Protein AF-A0A7Y0SEW7-F1 (afdb_monomer)

Foldseek 3Di:
DCVPVVVVVVVVVVVVVVVVVVVVVQCVPVNPVSVVVVVVCCVVVVVLVVQLCCLVVVLVVQLVVCVVVVNNVSSVVSNVVSVVSNVD

Structure (mmCIF, N/CA/C/O backbone):
data_AF-A0A7Y0SEW7-F1
#
_entry.id   AF-A0A7Y0SEW7-F1
#
loop_
_atom_site.group_PDB
_atom_site.id
_atom_site.type_symbol
_atom_site.label_atom_id
_atom_site.label_alt_id
_atom_site.label_comp_id
_atom_site.label_asym_id
_atom_site.label_entity_id
_atom_site.label_seq_id
_atom_site.pdbx_PDB_ins_code
_atom_site.Cartn_x
_atom_site.Cartn_y
_atom_site.Cartn_z
_atom_site.occupancy
_atom_site.B_iso_or_equiv
_atom_site.auth_seq_id
_atom_site.auth_comp_id
_atom_site.auth_asym_id
_atom_site.auth_atom_id
_atom_site.pdbx_PDB_model_num
ATOM 1 N N . PHE A 1 1 ? -10.364 -17.894 10.467 1.00 82.50 1 PHE A N 1
ATOM 2 C CA . PHE A 1 1 ? -9.067 -18.039 9.777 1.00 82.50 1 PHE A CA 1
ATOM 3 C C . PHE A 1 1 ? -9.256 -18.200 8.270 1.00 82.50 1 PHE A C 1
ATOM 5 O O . PHE A 1 1 ? -9.182 -17.199 7.575 1.00 82.50 1 PHE A O 1
ATOM 12 N N . TRP A 1 2 ? -9.644 -19.382 7.770 1.00 91.75 2 TRP A N 1
ATOM 13 C CA . TRP A 1 2 ? -9.789 -19.660 6.328 1.00 91.75 2 TRP A CA 1
ATOM 14 C C . TRP A 1 2 ? -10.668 -18.667 5.549 1.00 91.75 2 TRP A C 1
ATOM 16 O O . TRP A 1 2 ? -10.306 -18.278 4.444 1.00 91.75 2 TRP A O 1
ATOM 26 N N . LYS A 1 3 ? -11.760 -18.176 6.155 1.00 87.75 3 LYS A N 1
ATOM 27 C CA . LYS A 1 3 ? -12.649 -17.150 5.573 1.00 87.75 3 LYS A CA 1
ATOM 28 C C . LYS A 1 3 ? -11.947 -15.822 5.231 1.00 87.75 3 LYS A C 1
ATOM 30 O O . LYS A 1 3 ? -12.411 -15.124 4.342 1.00 87.75 3 LYS A O 1
ATOM 35 N N . TYR A 1 4 ? -10.858 -15.480 5.920 1.00 86.56 4 TYR A N 1
ATOM 36 C CA . TYR A 1 4 ? -10.083 -14.255 5.678 1.00 86.56 4 TYR A CA 1
ATOM 37 C C . TYR A 1 4 ? -8.796 -14.549 4.905 1.00 86.56 4 TYR A C 1
ATOM 39 O O . TYR A 1 4 ? -8.457 -13.832 3.975 1.00 86.56 4 TYR A O 1
ATOM 47 N N . THR A 1 5 ? -8.114 -15.648 5.229 1.00 93.00 5 THR A N 1
ATOM 48 C CA . THR A 1 5 ? -6.837 -15.998 4.599 1.00 93.00 5 THR A CA 1
ATOM 49 C C . THR A 1 5 ? -6.983 -16.310 3.112 1.00 93.00 5 THR A C 1
ATOM 51 O O . THR A 1 5 ? -6.192 -15.819 2.316 1.00 93.00 5 THR A O 1
ATOM 54 N N . ILE A 1 6 ? -7.995 -17.091 2.717 1.00 94.06 6 ILE A N 1
ATOM 55 C CA . ILE A 1 6 ? -8.202 -17.475 1.311 1.00 94.06 6 ILE A CA 1
ATOM 56 C C . ILE A 1 6 ? -8.380 -16.244 0.405 1.00 94.06 6 ILE A C 1
ATOM 58 O O . ILE A 1 6 ? -7.625 -16.127 -0.562 1.00 94.06 6 ILE A O 1
ATOM 62 N N . PRO A 1 7 ? -9.305 -15.302 0.689 1.00 93.06 7 PRO A N 1
ATOM 63 C CA . PRO A 1 7 ? -9.460 -14.121 -0.157 1.00 93.06 7 PRO A CA 1
ATOM 64 C C . PRO A 1 7 ? -8.232 -13.204 -0.129 1.00 93.06 7 PRO A C 1
ATOM 66 O O . PRO A 1 7 ? -7.872 -12.667 -1.172 1.00 93.06 7 PRO A O 1
ATOM 69 N N . THR A 1 8 ? -7.543 -13.058 1.009 1.00 93.50 8 THR A N 1
ATOM 70 C CA . THR A 1 8 ? -6.307 -12.260 1.073 1.00 93.50 8 THR A CA 1
ATOM 71 C C . THR A 1 8 ? -5.198 -12.858 0.210 1.00 93.50 8 THR A C 1
ATOM 73 O O . THR A 1 8 ? -4.583 -12.141 -0.573 1.00 93.50 8 THR A O 1
ATOM 76 N N . VAL A 1 9 ? -4.967 -14.170 0.295 1.00 95.00 9 VAL A N 1
ATOM 77 C CA . VAL A 1 9 ? -3.957 -14.853 -0.527 1.00 95.00 9 VAL A CA 1
ATOM 78 C C . VAL A 1 9 ? -4.319 -14.762 -2.009 1.00 95.00 9 VAL A C 1
ATOM 80 O O . VAL A 1 9 ? -3.455 -14.449 -2.824 1.00 95.00 9 VAL A O 1
ATOM 83 N N . ALA A 1 10 ? -5.590 -14.958 -2.368 1.00 95.38 10 ALA A N 1
ATOM 84 C CA . ALA A 1 10 ? -6.049 -14.793 -3.745 1.00 95.38 10 ALA A CA 1
ATOM 85 C C . ALA A 1 10 ? -5.811 -13.363 -4.265 1.00 95.38 10 ALA A C 1
ATOM 87 O O . ALA A 1 10 ? -5.287 -13.195 -5.364 1.00 95.38 10 ALA A O 1
ATOM 88 N N . ALA A 1 11 ? -6.117 -12.336 -3.466 1.00 94.38 11 ALA A N 1
ATOM 89 C CA . ALA A 1 11 ? -5.853 -10.943 -3.824 1.00 94.38 11 ALA A CA 1
ATOM 90 C C . ALA A 1 11 ? -4.353 -10.673 -4.029 1.00 94.38 11 ALA A C 1
ATOM 92 O O . ALA A 1 11 ? -3.967 -10.022 -4.999 1.00 94.38 11 ALA A O 1
ATOM 93 N N . MET A 1 12 ? -3.496 -11.222 -3.162 1.00 95.00 12 MET A N 1
ATOM 94 C CA . MET A 1 12 ? -2.042 -11.110 -3.309 1.00 95.00 12 MET A CA 1
ATOM 95 C C . MET A 1 12 ? -1.529 -11.809 -4.576 1.00 95.00 12 MET A C 1
ATOM 97 O O . MET A 1 12 ? -0.662 -11.263 -5.254 1.00 95.00 12 MET A O 1
ATOM 101 N N . LEU A 1 13 ? -2.083 -12.974 -4.932 1.00 96.50 13 LEU A N 1
ATOM 102 C CA . LEU A 1 13 ? -1.738 -13.680 -6.171 1.00 96.50 13 LEU A CA 1
ATOM 103 C C . LEU A 1 13 ? -2.133 -12.877 -7.413 1.00 96.50 13 LEU A C 1
ATOM 105 O O . LEU A 1 13 ? -1.320 -12.722 -8.321 1.00 96.50 13 LEU A O 1
ATOM 109 N N . VAL A 1 14 ? -3.350 -12.327 -7.441 1.00 96.25 14 VAL A N 1
ATOM 110 C CA . VAL A 1 14 ? -3.815 -11.468 -8.543 1.00 96.25 14 VAL A CA 1
ATOM 111 C C . VAL A 1 14 ? -2.927 -10.229 -8.675 1.00 96.25 14 VAL A C 1
ATOM 113 O O . VAL A 1 14 ? -2.528 -9.885 -9.784 1.00 96.25 14 VAL A O 1
ATOM 116 N N . ASN A 1 15 ? -2.548 -9.603 -7.558 1.00 93.69 15 ASN A N 1
ATOM 117 C CA . ASN A 1 15 ? -1.630 -8.464 -7.562 1.00 93.69 15 ASN A CA 1
ATOM 118 C C . ASN A 1 15 ? -0.231 -8.828 -8.101 1.00 93.69 15 ASN A C 1
ATOM 120 O O . ASN A 1 15 ? 0.379 -8.055 -8.837 1.00 93.69 15 ASN A O 1
ATOM 124 N N . GLY A 1 16 ? 0.283 -10.014 -7.767 1.00 94.06 16 GLY A N 1
ATOM 125 C CA . GLY A 1 16 ? 1.548 -10.507 -8.318 1.00 94.06 16 GLY A CA 1
ATOM 126 C C . GLY A 1 16 ? 1.470 -10.770 -9.824 1.00 94.06 16 GLY A C 1
ATOM 127 O O . GLY A 1 16 ? 2.353 -10.356 -10.573 1.00 94.06 16 GLY A O 1
ATOM 128 N N . LEU A 1 17 ? 0.385 -11.401 -10.284 1.00 95.62 17 LEU A N 1
ATOM 129 C CA . LEU A 1 17 ? 0.140 -11.629 -11.710 1.00 95.62 17 LEU A CA 1
ATOM 130 C C . LEU A 1 17 ? 0.038 -10.314 -12.485 1.00 95.62 17 LEU A C 1
ATOM 132 O O . LEU A 1 17 ? 0.608 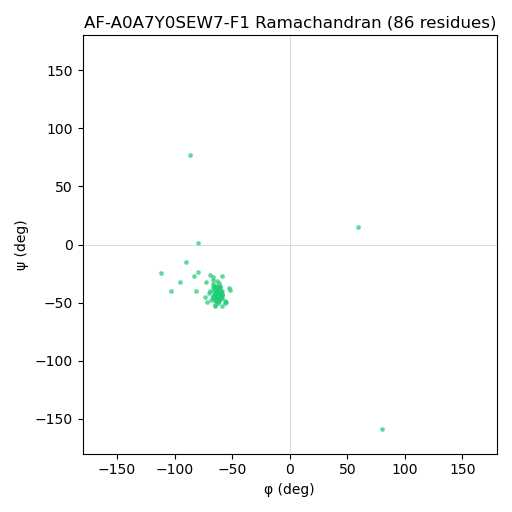-10.213 -13.567 1.00 95.62 17 LEU A O 1
ATOM 136 N N . TYR A 1 18 ? -0.627 -9.304 -11.919 1.00 92.88 18 TYR A N 1
ATOM 137 C CA . TYR A 1 18 ? -0.700 -7.969 -12.507 1.00 92.88 18 TYR A CA 1
ATOM 138 C C . TYR A 1 18 ? 0.696 -7.387 -12.763 1.00 92.88 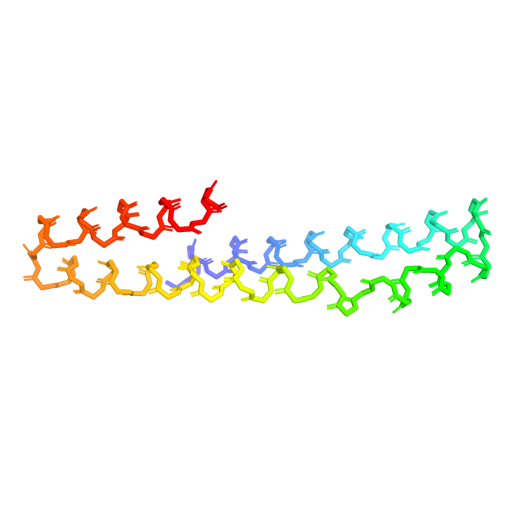18 TYR A C 1
ATOM 140 O O . TYR A 1 18 ? 0.979 -6.983 -13.884 1.00 92.88 18 TYR A O 1
ATOM 148 N N . GLN A 1 19 ? 1.596 -7.429 -11.774 1.00 90.69 19 GLN A N 1
ATOM 149 C CA . GLN A 1 19 ? 2.964 -6.912 -11.930 1.00 90.69 19 GLN A CA 1
ATOM 150 C C . GLN A 1 19 ? 3.767 -7.661 -13.004 1.00 90.69 19 GLN A C 1
ATOM 152 O O . GLN A 1 19 ? 4.514 -7.043 -13.760 1.00 90.69 19 GLN A O 1
ATOM 157 N N . ILE A 1 20 ? 3.604 -8.986 -13.101 1.00 92.62 20 ILE A N 1
ATOM 158 C CA . ILE A 1 20 ? 4.264 -9.792 -14.140 1.00 92.62 20 ILE A CA 1
ATOM 159 C C . ILE A 1 20 ? 3.745 -9.405 -15.524 1.00 92.62 20 ILE A C 1
ATOM 161 O O . ILE A 1 20 ? 4.535 -9.191 -16.442 1.00 92.62 20 ILE A O 1
ATOM 165 N N . VAL A 1 21 ? 2.423 -9.324 -15.678 1.00 93.88 21 VAL A N 1
ATOM 166 C CA . VAL A 1 21 ? 1.793 -8.958 -16.948 1.00 93.88 21 VAL A CA 1
ATOM 167 C C . VAL A 1 21 ? 2.234 -7.556 -17.357 1.00 93.88 21 VAL A C 1
ATOM 169 O O . VAL A 1 21 ? 2.719 -7.392 -18.471 1.00 93.88 21 VAL A O 1
ATOM 172 N N . ASP A 1 22 ? 2.165 -6.578 -16.457 1.00 90.31 22 ASP A N 1
ATOM 173 C CA . ASP A 1 22 ? 2.591 -5.200 -16.717 1.00 90.31 22 ASP A CA 1
ATOM 174 C C . ASP A 1 22 ? 4.058 -5.146 -17.182 1.00 90.31 22 ASP A C 1
ATOM 176 O O . ASP A 1 22 ? 4.365 -4.627 -18.258 1.00 90.31 22 ASP A O 1
ATOM 180 N N . GLY A 1 23 ? 4.959 -5.829 -16.467 1.00 88.25 23 GLY A N 1
ATOM 181 C CA . GLY A 1 23 ? 6.365 -5.947 -16.855 1.00 88.25 23 GLY A CA 1
ATOM 182 C C . GLY A 1 23 ? 6.581 -6.588 -18.233 1.00 88.25 23 GLY A C 1
ATOM 183 O O . GLY A 1 23 ? 7.424 -6.117 -19.000 1.00 88.25 23 GLY A O 1
ATOM 184 N N . ILE A 1 24 ? 5.807 -7.622 -18.589 1.00 90.94 24 ILE A N 1
ATOM 185 C CA . ILE A 1 24 ? 5.853 -8.246 -19.923 1.00 90.94 24 ILE A CA 1
ATOM 186 C C . ILE A 1 24 ? 5.379 -7.265 -20.996 1.00 90.94 24 ILE A C 1
ATOM 188 O O . ILE A 1 24 ? 6.021 -7.157 -22.040 1.00 90.94 24 ILE A O 1
ATOM 192 N N . PHE A 1 25 ? 4.275 -6.553 -20.764 1.00 91.69 25 PHE A N 1
ATOM 193 C CA . PHE A 1 25 ? 3.756 -5.571 -21.714 1.00 91.69 25 PHE A CA 1
ATOM 194 C C . PHE A 1 25 ? 4.769 -4.445 -21.934 1.00 91.69 25 PHE A C 1
ATOM 196 O O . PHE A 1 25 ? 5.148 -4.180 -23.074 1.00 91.69 25 PHE A O 1
ATOM 203 N N . ILE A 1 26 ? 5.297 -3.843 -20.872 1.00 88.81 26 ILE A N 1
ATOM 204 C CA . ILE A 1 26 ? 6.299 -2.778 -20.997 1.00 88.81 26 ILE A CA 1
ATOM 205 C C . ILE A 1 26 ? 7.565 -3.296 -21.687 1.00 88.81 26 ILE A C 1
ATOM 207 O O . ILE A 1 26 ? 8.054 -2.672 -22.630 1.00 88.81 26 ILE A O 1
ATOM 211 N N . GLY A 1 27 ? 8.058 -4.472 -21.297 1.00 88.50 27 GLY A N 1
ATOM 212 C CA . GLY A 1 27 ? 9.226 -5.086 -21.926 1.00 88.50 27 GLY A CA 1
ATOM 213 C C . GLY A 1 27 ? 9.019 -5.434 -23.404 1.00 88.50 27 GLY A C 1
ATOM 214 O O . GLY A 1 27 ? 9.964 -5.365 -24.184 1.00 88.50 27 GLY A O 1
ATOM 215 N N . ARG A 1 28 ? 7.793 -5.777 -23.818 1.00 88.56 28 ARG A N 1
ATOM 216 C CA . ARG A 1 28 ? 7.456 -6.120 -25.210 1.00 88.56 28 ARG A CA 1
ATOM 217 C C . ARG A 1 28 ? 7.222 -4.889 -26.089 1.00 88.56 28 ARG A C 1
ATOM 219 O O . ARG A 1 28 ? 7.614 -4.921 -27.251 1.00 88.56 28 ARG A O 1
ATOM 226 N N . TYR A 1 29 ? 6.565 -3.851 -25.569 1.00 85.50 29 TYR A N 1
ATOM 227 C CA . TYR A 1 29 ? 6.145 -2.675 -26.347 1.00 85.50 29 TYR A CA 1
ATOM 228 C C . TYR A 1 29 ? 7.126 -1.500 -26.270 1.00 85.50 29 TYR A C 1
ATOM 230 O O . TYR A 1 29 ? 7.252 -0.761 -27.241 1.00 85.50 29 TYR A O 1
ATOM 238 N N . VAL A 1 30 ? 7.817 -1.325 -25.141 1.00 86.75 30 VAL A N 1
ATOM 239 C CA . VAL A 1 30 ? 8.763 -0.216 -24.910 1.00 86.75 30 VAL A CA 1
ATOM 240 C C . VAL A 1 30 ? 10.208 -0.722 -24.825 1.00 86.75 30 VAL A C 1
ATOM 242 O O . VAL A 1 30 ? 11.142 0.009 -25.136 1.0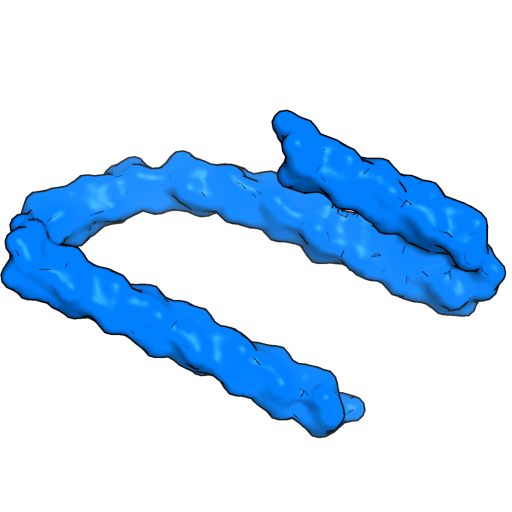0 86.75 30 VAL A O 1
ATOM 245 N N . GLY A 1 31 ? 10.414 -1.990 -24.462 1.00 88.31 31 GLY A N 1
ATOM 246 C CA . GLY A 1 31 ? 11.743 -2.598 -24.418 1.00 88.31 31 GLY A CA 1
ATOM 247 C C . GLY A 1 31 ? 12.531 -2.244 -23.156 1.00 88.31 31 GLY A C 1
ATOM 248 O O . GLY A 1 31 ? 11.968 -1.888 -22.117 1.00 88.31 31 GLY A O 1
ATOM 249 N N . ALA A 1 32 ? 13.857 -2.371 -23.240 1.00 88.06 32 ALA A N 1
ATOM 250 C CA . ALA A 1 32 ? 14.764 -2.171 -22.108 1.00 88.06 32 ALA A CA 1
ATOM 251 C C . ALA A 1 32 ? 14.688 -0.749 -21.523 1.00 88.06 32 ALA A C 1
ATOM 253 O O . ALA A 1 32 ? 14.732 -0.594 -20.303 1.00 88.06 32 ALA A O 1
ATOM 254 N N . ASP A 1 33 ? 14.495 0.265 -22.369 1.00 88.88 33 ASP A N 1
ATOM 255 C CA . ASP A 1 33 ? 14.390 1.663 -21.937 1.00 88.88 33 ASP A CA 1
ATOM 256 C C . ASP A 1 33 ? 13.128 1.911 -21.097 1.00 88.88 33 ASP A C 1
ATOM 258 O O . ASP A 1 33 ? 13.171 2.637 -20.104 1.00 88.88 33 ASP A O 1
ATOM 262 N N . GLY A 1 34 ? 12.014 1.247 -21.428 1.00 86.25 34 GLY A N 1
ATOM 263 C CA . GLY A 1 34 ? 10.777 1.321 -20.644 1.00 86.25 34 GLY A CA 1
ATOM 264 C C . GLY A 1 34 ? 10.917 0.685 -19.263 1.00 86.25 34 GLY A C 1
ATOM 265 O O . GLY A 1 34 ? 10.518 1.271 -18.258 1.00 86.25 34 GLY A O 1
ATOM 266 N N . LEU A 1 35 ? 11.549 -0.490 -19.200 1.00 87.94 35 LEU A N 1
ATOM 267 C CA . LEU A 1 35 ? 11.858 -1.171 -17.939 1.00 87.94 35 LEU A CA 1
ATOM 268 C C . LEU A 1 35 ? 12.817 -0.345 -17.066 1.00 87.94 35 LEU A C 1
ATOM 270 O O . LEU A 1 35 ? 12.616 -0.238 -15.855 1.00 87.94 35 LEU A O 1
ATOM 274 N N . ALA A 1 36 ? 13.834 0.273 -17.672 1.00 88.38 36 ALA A N 1
ATOM 275 C CA . ALA A 1 36 ? 14.755 1.164 -16.974 1.00 88.38 36 ALA A CA 1
ATOM 276 C C . ALA A 1 36 ? 14.034 2.407 -16.426 1.00 88.38 36 ALA A C 1
ATOM 278 O O . ALA A 1 36 ? 14.209 2.747 -15.256 1.00 88.38 36 ALA A O 1
ATOM 279 N N . GLY A 1 37 ? 13.169 3.036 -17.229 1.00 88.62 37 GLY A N 1
ATOM 280 C CA . GLY A 1 37 ? 12.371 4.190 -16.810 1.00 88.62 37 GLY A CA 1
ATOM 281 C C . GLY A 1 37 ? 11.470 3.888 -15.611 1.00 88.62 37 GLY A C 1
ATOM 282 O O . GLY A 1 37 ? 11.425 4.667 -14.660 1.00 88.62 37 GLY A O 1
ATOM 283 N N . ILE A 1 38 ? 10.821 2.721 -15.601 1.00 87.62 38 ILE A N 1
ATOM 284 C CA . ILE A 1 38 ? 10.001 2.282 -14.465 1.00 87.62 38 ILE A CA 1
ATOM 285 C C . ILE A 1 38 ? 10.846 2.096 -13.208 1.00 87.62 38 ILE A 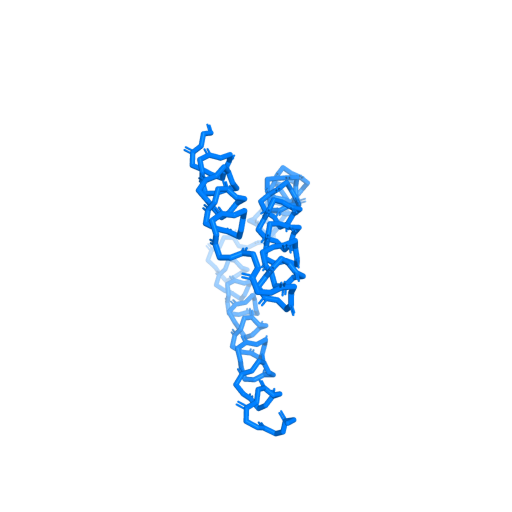C 1
ATOM 287 O O . ILE A 1 38 ? 10.472 2.597 -12.150 1.00 87.62 38 ILE A O 1
ATOM 291 N N . ASN A 1 39 ? 12.004 1.441 -13.305 1.00 87.50 39 ASN A N 1
ATOM 292 C CA . ASN A 1 39 ? 12.909 1.261 -12.163 1.00 87.50 39 ASN A CA 1
ATOM 293 C C . ASN A 1 39 ? 13.422 2.587 -11.588 1.00 87.50 39 ASN A C 1
ATOM 295 O O . ASN A 1 39 ? 13.586 2.700 -10.376 1.00 87.50 39 ASN A O 1
ATOM 299 N N . VAL A 1 40 ? 13.620 3.606 -12.426 1.00 92.38 40 VAL A N 1
ATOM 300 C CA . VAL A 1 40 ? 13.979 4.957 -11.967 1.00 92.38 40 VAL A CA 1
ATOM 301 C C . VAL A 1 40 ? 12.792 5.671 -11.308 1.00 92.38 40 VAL A C 1
ATOM 303 O O . VAL A 1 40 ? 12.992 6.443 -10.373 1.00 92.38 40 VAL A O 1
ATOM 306 N N . ALA A 1 41 ? 11.557 5.404 -11.742 1.00 90.12 41 ALA A N 1
ATOM 307 C CA . ALA A 1 41 ? 10.343 5.976 -11.151 1.00 90.12 41 ALA A CA 1
ATOM 308 C C . ALA A 1 41 ? 9.894 5.274 -9.852 1.00 90.12 41 ALA A C 1
ATOM 310 O O . ALA A 1 41 ? 9.223 5.884 -9.014 1.00 90.12 41 ALA A O 1
ATOM 311 N N . TRP A 1 42 ? 10.280 4.010 -9.655 1.00 89.75 42 TRP A N 1
ATOM 312 C CA . TRP A 1 42 ? 9.892 3.183 -8.506 1.00 89.75 42 TRP A CA 1
ATOM 313 C C . TRP A 1 42 ? 10.132 3.816 -7.127 1.00 89.75 42 TRP A C 1
ATOM 315 O O . TRP A 1 42 ? 9.257 3.663 -6.280 1.00 89.75 42 TRP A O 1
ATOM 325 N N . PRO A 1 43 ? 11.229 4.546 -6.849 1.00 91.88 43 PRO A N 1
ATOM 326 C CA . PRO A 1 43 ? 11.413 5.223 -5.563 1.00 91.88 43 PRO A CA 1
ATOM 327 C C . PRO A 1 43 ? 10.323 6.260 -5.255 1.00 91.88 43 PRO A C 1
ATOM 329 O O . PRO A 1 43 ? 9.883 6.378 -4.111 1.00 91.88 43 PRO A O 1
ATOM 332 N N . ILE A 1 44 ? 9.851 6.987 -6.272 1.00 94.00 44 ILE A N 1
ATOM 333 C CA . ILE A 1 44 ? 8.791 7.995 -6.124 1.00 94.00 44 ILE A CA 1
ATOM 334 C C . ILE A 1 44 ? 7.455 7.292 -5.876 1.00 94.00 44 ILE A C 1
ATOM 336 O O . ILE A 1 44 ? 6.763 7.598 -4.906 1.00 94.00 44 ILE A O 1
ATOM 340 N N . ILE A 1 45 ? 7.131 6.295 -6.706 1.00 90.88 45 ILE A N 1
ATOM 341 C CA . ILE A 1 45 ? 5.916 5.480 -6.565 1.00 90.88 45 ILE A CA 1
ATOM 342 C C . ILE A 1 45 ? 5.896 4.782 -5.199 1.00 90.88 45 ILE A C 1
ATOM 344 O O . ILE A 1 45 ? 4.897 4.827 -4.489 1.00 90.88 45 ILE A O 1
ATOM 348 N N . GLY A 1 46 ? 7.018 4.186 -4.799 1.00 91.88 46 GLY A N 1
ATOM 349 C CA . GLY A 1 46 ? 7.192 3.501 -3.523 1.00 91.88 46 GLY A CA 1
ATOM 350 C C . GLY A 1 46 ? 7.048 4.434 -2.325 1.00 91.88 46 GLY A C 1
ATOM 351 O O . GLY A 1 46 ? 6.471 4.034 -1.320 1.00 91.88 46 GLY A O 1
ATOM 352 N N . SER A 1 47 ? 7.493 5.688 -2.436 1.00 93.50 47 SER A N 1
ATOM 353 C CA . SER A 1 47 ? 7.299 6.691 -1.380 1.00 93.50 47 SER A CA 1
ATOM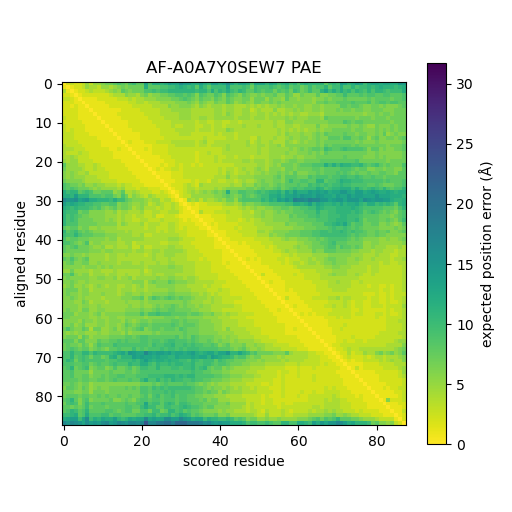 354 C C . SER A 1 47 ? 5.820 7.044 -1.208 1.00 93.50 47 SER A C 1
ATOM 356 O O . SER A 1 47 ? 5.315 7.051 -0.087 1.00 93.50 47 SER A O 1
ATOM 358 N N . ILE A 1 48 ? 5.104 7.262 -2.317 1.00 92.00 48 ILE A N 1
ATOM 359 C CA . ILE A 1 48 ? 3.658 7.535 -2.308 1.00 92.00 48 ILE A CA 1
ATOM 360 C C . ILE A 1 48 ? 2.891 6.334 -1.737 1.00 92.00 48 ILE A C 1
ATOM 362 O O . ILE A 1 48 ? 2.082 6.490 -0.822 1.00 92.00 48 ILE A O 1
ATOM 366 N N . LEU A 1 49 ? 3.185 5.124 -2.227 1.00 91.19 49 LEU A N 1
ATOM 367 C CA . LEU A 1 49 ? 2.586 3.886 -1.726 1.00 91.19 49 LEU A CA 1
ATOM 368 C C . LEU A 1 49 ? 2.897 3.664 -0.245 1.00 91.19 49 LEU A C 1
ATOM 370 O O . LEU A 1 49 ? 2.011 3.266 0.503 1.00 91.19 49 LEU A O 1
ATOM 374 N N . GLY A 1 50 ? 4.124 3.942 0.194 1.00 93.31 50 GLY A N 1
ATOM 375 C CA . GLY A 1 50 ? 4.547 3.792 1.584 1.00 93.31 50 GLY A CA 1
ATOM 376 C C . GLY A 1 50 ? 3.769 4.702 2.531 1.00 93.31 50 GLY A C 1
ATOM 377 O O . GLY A 1 50 ? 3.275 4.235 3.557 1.00 93.31 50 GLY A O 1
ATOM 378 N N . ILE A 1 51 ? 3.594 5.976 2.169 1.00 92.56 51 ILE A N 1
ATOM 379 C CA . ILE A 1 51 ? 2.788 6.929 2.949 1.00 92.56 51 ILE A CA 1
ATOM 380 C C . ILE A 1 51 ? 1.318 6.493 2.969 1.00 92.56 51 ILE A C 1
ATOM 382 O O . ILE A 1 51 ? 0.712 6.413 4.039 1.00 92.56 51 ILE A O 1
ATOM 386 N N . GLY A 1 52 ? 0.756 6.130 1.812 1.00 92.31 52 GLY A N 1
ATOM 387 C CA . GLY A 1 52 ? -0.623 5.644 1.727 1.00 92.31 52 GLY A CA 1
ATOM 388 C C . GLY A 1 52 ? -0.855 4.381 2.561 1.00 92.31 52 GLY A C 1
ATOM 389 O O . GLY A 1 52 ? -1.856 4.270 3.269 1.00 92.31 52 GLY A O 1
ATOM 390 N N . MET A 1 53 ? 0.098 3.446 2.545 1.00 92.12 53 MET A N 1
ATOM 391 C CA . MET A 1 53 ? 0.038 2.212 3.326 1.00 92.12 53 MET A CA 1
ATOM 392 C C . MET A 1 53 ? 0.183 2.480 4.827 1.00 92.12 53 MET A C 1
ATOM 394 O O . MET A 1 53 ? -0.554 1.886 5.613 1.00 92.12 53 MET A O 1
ATOM 398 N N . MET A 1 54 ? 1.066 3.401 5.230 1.00 92.88 54 MET A N 1
ATOM 399 C CA . MET A 1 54 ? 1.202 3.845 6.622 1.00 92.88 54 MET A CA 1
ATOM 400 C C . MET A 1 54 ? -0.133 4.369 7.160 1.00 92.88 54 MET A C 1
ATOM 402 O O . MET A 1 54 ? -0.590 3.922 8.213 1.00 92.88 54 MET A O 1
ATOM 406 N N . ILE A 1 55 ? -0.781 5.274 6.422 1.00 93.94 55 ILE A N 1
ATOM 407 C CA . ILE A 1 55 ? -2.055 5.874 6.831 1.00 93.94 55 ILE A CA 1
ATOM 408 C C . ILE A 1 55 ? -3.170 4.824 6.807 1.00 93.94 55 ILE A C 1
ATOM 410 O O . ILE A 1 55 ? -3.907 4.698 7.784 1.00 93.94 55 ILE A O 1
ATOM 414 N N . GLY A 1 56 ? -3.288 4.038 5.736 1.00 92.31 56 GLY A N 1
ATOM 415 C CA . GLY A 1 56 ? -4.362 3.056 5.574 1.00 92.31 56 GLY A CA 1
ATOM 416 C C . GLY A 1 56 ? -4.304 1.927 6.606 1.00 92.31 56 GLY A C 1
ATOM 417 O O . GLY A 1 56 ? -5.281 1.681 7.317 1.00 92.31 56 GLY A O 1
ATOM 418 N N . VAL A 1 57 ? -3.150 1.265 6.732 1.00 93.00 57 VAL A N 1
ATOM 419 C CA . VAL A 1 57 ? -2.967 0.156 7.682 1.00 93.00 57 VAL A CA 1
ATOM 420 C C . VAL A 1 57 ? -2.971 0.671 9.121 1.00 93.00 57 VAL A C 1
ATOM 422 O O . VAL A 1 57 ? -3.620 0.069 9.975 1.00 93.00 57 VAL A O 1
ATOM 425 N N . GLY A 1 58 ? -2.312 1.804 9.390 1.00 92.50 58 GLY A N 1
ATOM 426 C CA . GLY A 1 58 ? -2.275 2.419 10.719 1.00 92.50 58 GLY A CA 1
ATOM 427 C C . GLY A 1 58 ? -3.662 2.831 11.216 1.00 92.50 58 GLY A C 1
ATOM 428 O O . GLY A 1 58 ? -4.053 2.471 12.326 1.00 92.50 58 GLY A O 1
ATOM 429 N N . THR A 1 59 ? -4.447 3.508 10.371 1.00 94.06 59 THR A N 1
ATOM 430 C CA . THR A 1 59 ? -5.837 3.880 10.687 1.00 94.06 59 THR A CA 1
ATOM 431 C C . THR A 1 59 ? -6.691 2.638 10.912 1.00 94.06 59 THR A C 1
ATOM 433 O O . THR A 1 59 ? -7.392 2.559 11.916 1.00 94.06 59 THR A O 1
ATOM 436 N N . GLY A 1 60 ? -6.603 1.640 10.025 1.00 93.06 60 GLY A N 1
ATOM 437 C CA . GLY A 1 60 ? -7.369 0.398 10.151 1.00 93.06 60 GLY A CA 1
ATOM 438 C C . GLY A 1 60 ? -7.073 -0.356 11.451 1.00 93.06 60 GLY A C 1
ATOM 439 O O . GLY A 1 60 ? -7.999 -0.801 12.129 1.00 93.06 60 GLY A O 1
ATOM 440 N N . ALA A 1 61 ? -5.798 -0.442 11.841 1.00 94.12 61 ALA A N 1
ATOM 441 C CA . ALA A 1 61 ? -5.384 -1.066 13.094 1.00 94.12 61 ALA A CA 1
ATOM 442 C C . ALA A 1 61 ? -5.941 -0.318 14.317 1.00 94.12 61 ALA A C 1
ATOM 444 O O . ALA A 1 61 ? -6.555 -0.934 15.187 1.00 94.12 61 ALA A O 1
ATOM 445 N N . LEU A 1 62 ? -5.795 1.011 14.362 1.00 93.31 62 LEU A N 1
ATOM 446 C CA . LEU A 1 62 ? -6.301 1.840 15.461 1.00 93.31 62 LEU A CA 1
ATOM 447 C C . LEU A 1 62 ? -7.833 1.801 15.567 1.00 93.31 62 LEU A C 1
ATOM 449 O O . LEU A 1 62 ? -8.374 1.680 16.668 1.00 93.31 62 LEU A O 1
ATOM 453 N N . THR A 1 63 ? -8.539 1.848 14.435 1.00 93.88 63 THR A N 1
ATOM 454 C CA . THR A 1 63 ? -9.998 1.690 14.385 1.00 93.88 63 THR A CA 1
ATOM 455 C C . THR A 1 63 ? -10.418 0.315 14.905 1.00 93.88 63 THR A C 1
ATOM 457 O O . THR A 1 63 ? -11.354 0.236 15.697 1.00 93.88 63 THR A O 1
ATOM 460 N N . SER A 1 64 ? -9.711 -0.758 14.529 1.00 92.06 64 SER A N 1
ATOM 461 C CA . SER A 1 64 ? -10.006 -2.110 15.018 1.00 92.06 64 SER A CA 1
ATOM 462 C C . SER A 1 64 ? -9.787 -2.248 16.528 1.00 92.06 64 SER A C 1
ATOM 464 O O . SER A 1 64 ? -10.561 -2.947 17.181 1.00 92.06 64 SER A O 1
ATOM 466 N N . ILE A 1 65 ? -8.770 -1.583 17.090 1.00 94.31 65 ILE A N 1
ATOM 467 C CA . ILE A 1 65 ? -8.516 -1.562 18.540 1.00 94.31 65 ILE A CA 1
ATOM 468 C C . ILE A 1 65 ? -9.670 -0.861 19.264 1.00 94.31 65 ILE A C 1
ATOM 470 O O . ILE A 1 65 ? -10.281 -1.450 20.152 1.00 94.31 65 ILE A O 1
ATOM 474 N N . LYS A 1 66 ? -10.036 0.356 18.838 1.00 92.06 66 LYS A N 1
ATOM 475 C CA . LYS A 1 66 ? -11.134 1.127 19.450 1.00 92.06 66 LYS A CA 1
ATOM 476 C C . LYS A 1 66 ? -12.484 0.429 19.350 1.00 92.06 66 LYS A C 1
ATOM 478 O O . LYS A 1 66 ? -13.275 0.457 20.288 1.00 92.06 66 LYS A O 1
ATOM 483 N N . GLN A 1 67 ? -12.727 -0.251 18.235 1.00 91.62 67 GLN A N 1
ATOM 484 C CA . GLN A 1 67 ? -13.934 -1.046 18.065 1.00 91.62 67 GLN A CA 1
ATOM 485 C C . GLN A 1 67 ? -13.970 -2.255 19.013 1.00 91.62 67 GLN A C 1
ATOM 487 O O . GLN A 1 67 ? -15.042 -2.591 19.509 1.00 91.62 67 GLN A O 1
ATOM 492 N N . GLY A 1 68 ? -12.818 -2.863 19.318 1.00 92.38 68 GLY A N 1
ATOM 493 C CA . GLY A 1 68 ? -12.694 -3.898 20.350 1.00 92.38 68 GLY A 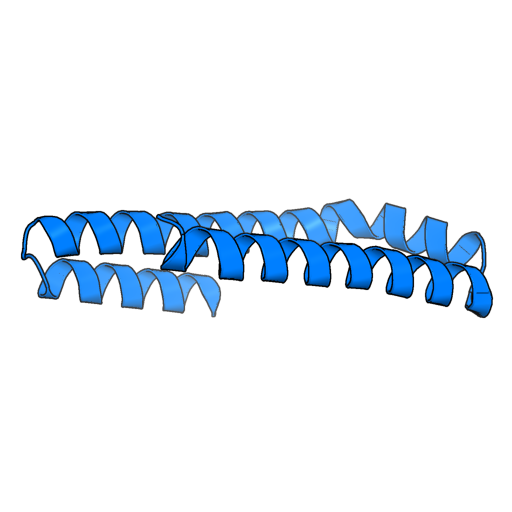CA 1
ATOM 494 C C . GLY A 1 68 ? -12.939 -3.387 21.777 1.00 92.38 68 GLY A C 1
ATOM 495 O O . GLY A 1 68 ? -13.425 -4.139 22.617 1.00 92.38 68 GLY A O 1
ATOM 496 N N . GLU A 1 69 ? -12.678 -2.104 22.040 1.00 94.88 69 GLU A N 1
ATOM 497 C CA . GLU A 1 69 ? -12.970 -1.425 23.315 1.00 94.88 69 GLU A CA 1
ATOM 498 C C . GLU A 1 69 ? -14.452 -1.006 23.462 1.00 94.88 69 GLU A C 1
ATOM 500 O O . GLU A 1 69 ? -14.820 -0.415 24.473 1.00 94.88 69 GLU A O 1
ATOM 505 N N . ASN A 1 70 ? -15.316 -1.309 22.480 1.00 92.75 70 ASN A N 1
ATOM 506 C CA . ASN A 1 70 ? -16.691 -0.789 22.346 1.00 92.75 70 ASN A CA 1
ATOM 507 C C . ASN A 1 70 ? -16.787 0.751 22.232 1.00 92.75 70 ASN A C 1
ATOM 509 O O . ASN A 1 70 ? -17.876 1.319 22.327 1.00 92.75 70 ASN A O 1
ATOM 513 N N . ASP A 1 71 ? -15.674 1.438 21.959 1.00 93.62 71 ASP A N 1
ATOM 514 C CA . ASP A 1 71 ? -15.639 2.878 21.693 1.00 93.62 71 ASP A CA 1
ATOM 515 C C . ASP A 1 71 ? -15.904 3.151 20.203 1.00 93.62 71 ASP A C 1
ATOM 517 O O . ASP A 1 71 ? -15.007 3.400 19.389 1.00 93.62 71 ASP A O 1
ATOM 521 N N . HIS A 1 72 ? -17.178 3.060 19.822 1.00 91.50 72 HIS A N 1
ATOM 522 C CA . HIS A 1 72 ? -17.613 3.259 18.439 1.00 91.50 72 HIS A CA 1
ATOM 523 C C . HIS A 1 72 ? -17.418 4.699 17.945 1.00 91.50 72 HIS A C 1
ATOM 525 O O . HIS A 1 72 ? -17.177 4.916 16.753 1.00 91.50 72 HIS A O 1
ATOM 531 N N . GLU A 1 73 ? -17.511 5.683 18.839 1.00 92.75 73 GLU A N 1
ATOM 532 C CA . GLU A 1 73 ? -17.370 7.095 18.490 1.00 92.75 73 GLU A CA 1
ATOM 533 C C . GLU A 1 73 ? -15.901 7.438 18.202 1.00 92.75 73 GLU A C 1
ATOM 535 O O . GLU A 1 73 ? -15.586 8.024 17.158 1.00 92.75 73 GLU A O 1
ATOM 540 N N . GLY A 1 74 ? -14.985 6.961 19.053 1.00 90.00 74 GLY A N 1
ATOM 541 C CA . GLY A 1 74 ? -13.544 7.034 18.836 1.00 90.00 74 GLY A CA 1
ATOM 542 C C . GLY A 1 74 ? -13.108 6.306 17.564 1.00 90.00 74 GLY A C 1
ATOM 543 O O . GLY A 1 74 ? -12.371 6.871 16.752 1.00 90.00 74 GLY A O 1
ATOM 544 N N . ALA A 1 75 ? -13.626 5.098 17.318 1.00 91.00 75 ALA A N 1
ATOM 545 C CA . ALA A 1 75 ? -13.339 4.333 16.102 1.00 91.00 75 ALA A CA 1
ATOM 546 C C . ALA A 1 75 ? -13.739 5.093 14.821 1.00 91.00 75 ALA A C 1
ATOM 548 O O . ALA A 1 75 ? -12.959 5.154 13.863 1.00 91.00 75 ALA A O 1
ATOM 549 N N . LYS A 1 76 ? -14.924 5.724 14.813 1.00 92.19 76 LYS A N 1
ATOM 550 C CA . LYS A 1 76 ? -15.420 6.528 13.684 1.00 92.19 76 LYS A CA 1
ATOM 551 C C . LYS A 1 76 ? -14.579 7.785 13.463 1.00 92.19 76 LYS A C 1
ATOM 553 O O . LYS A 1 76 ? -14.293 8.138 12.316 1.00 92.19 76 LYS A O 1
ATOM 558 N N . ARG A 1 77 ? -14.154 8.451 14.539 1.00 93.62 77 ARG A N 1
ATOM 559 C CA . ARG A 1 77 ? -13.296 9.642 14.464 1.00 93.62 77 ARG A CA 1
ATOM 560 C C . ARG A 1 77 ? -11.917 9.321 13.887 1.00 93.62 77 ARG A C 1
ATOM 562 O O . ARG A 1 77 ? -11.439 10.068 13.032 1.00 93.62 77 ARG A O 1
ATOM 569 N N . ILE A 1 78 ? -11.317 8.200 14.294 1.00 93.31 78 ILE A N 1
ATOM 570 C CA . ILE A 1 78 ? -10.041 7.717 13.743 1.00 93.31 78 ILE A CA 1
ATOM 571 C C . ILE A 1 78 ? -10.198 7.386 12.261 1.00 93.31 78 ILE A C 1
ATOM 573 O O . ILE A 1 78 ? -9.426 7.888 11.450 1.00 93.31 78 ILE A O 1
ATOM 577 N N . LEU A 1 79 ? -11.238 6.630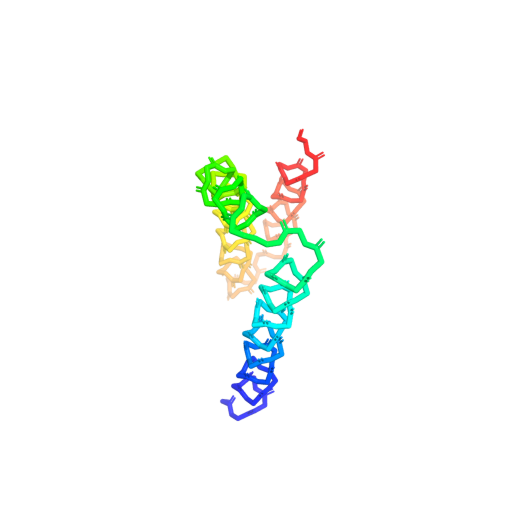 11.896 1.00 93.31 79 LEU A N 1
ATOM 578 C CA . LEU A 1 79 ? -11.500 6.265 10.503 1.00 93.31 79 LEU A CA 1
ATOM 579 C C . LEU A 1 79 ? -11.677 7.501 9.611 1.00 93.31 79 LEU A C 1
ATOM 581 O O . LEU A 1 79 ? -11.115 7.566 8.523 1.00 93.31 79 LEU A O 1
ATOM 585 N N . THR A 1 80 ? -12.429 8.497 10.085 1.00 92.75 80 THR A N 1
ATOM 586 C CA . THR A 1 80 ? -12.688 9.730 9.328 1.00 92.75 80 THR A CA 1
ATOM 587 C C . THR A 1 80 ? -11.403 10.536 9.152 1.00 92.75 80 THR A C 1
ATOM 589 O O . THR A 1 80 ? -11.090 10.937 8.038 1.00 92.75 80 THR A O 1
ATOM 592 N N . THR A 1 81 ? -10.621 10.703 10.224 1.00 93.19 81 THR A N 1
ATOM 593 C CA . THR A 1 81 ? -9.318 11.390 10.174 1.00 93.19 81 THR A CA 1
ATOM 594 C C . THR A 1 81 ? -8.355 10.689 9.215 1.00 93.19 81 THR A C 1
ATOM 596 O O . THR A 1 81 ? -7.734 11.334 8.374 1.00 93.19 81 THR A O 1
ATOM 599 N N . GLY A 1 82 ? -8.260 9.361 9.290 1.00 92.06 82 GLY A N 1
ATOM 600 C CA . GLY A 1 82 ? -7.394 8.586 8.408 1.00 92.06 82 GLY A CA 1
ATOM 601 C C . GLY A 1 82 ? -7.807 8.668 6.940 1.00 92.06 82 GLY A C 1
ATOM 602 O O . GLY A 1 82 ? -6.951 8.853 6.084 1.00 92.06 82 GLY A O 1
ATOM 603 N N . LEU A 1 83 ? -9.110 8.623 6.641 1.00 91.81 83 LEU A N 1
ATOM 604 C CA . LEU A 1 83 ? -9.613 8.831 5.279 1.00 91.81 83 LEU A CA 1
ATOM 605 C C . LEU A 1 83 ? -9.320 10.246 4.766 1.00 91.81 83 LEU A C 1
ATOM 607 O O . LEU A 1 83 ? -8.922 10.393 3.615 1.00 91.81 83 LEU A O 1
ATOM 611 N N . THR A 1 84 ? -9.461 11.280 5.604 1.00 92.06 84 THR A N 1
ATOM 612 C CA . THR A 1 84 ? -9.108 12.653 5.203 1.00 92.06 84 THR A CA 1
ATOM 613 C C . THR A 1 84 ? -7.616 12.821 4.948 1.00 92.06 84 THR A C 1
ATOM 615 O O . THR A 1 84 ? -7.255 13.500 4.000 1.00 92.06 84 THR A O 1
ATOM 61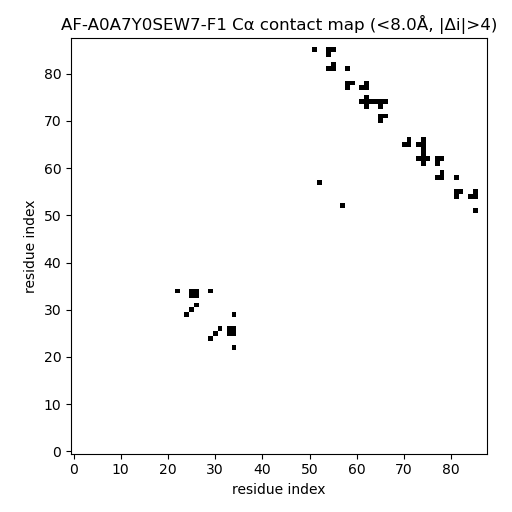8 N N . LEU A 1 85 ? -6.756 12.171 5.738 1.00 90.81 85 LEU A N 1
ATOM 619 C CA . LEU A 1 85 ? -5.304 12.197 5.533 1.00 90.81 85 LEU A CA 1
ATOM 620 C C . LEU A 1 85 ? -4.871 11.438 4.275 1.00 90.81 85 LEU A C 1
ATOM 622 O O . LEU A 1 85 ? -3.821 11.736 3.728 1.00 90.81 85 LEU A O 1
ATOM 626 N N . LEU A 1 86 ? -5.651 10.447 3.842 1.00 89.12 86 LEU A N 1
ATOM 627 C CA . LEU A 1 86 ? -5.373 9.671 2.633 1.00 89.12 86 LEU A CA 1
ATOM 628 C C . LEU A 1 86 ? -5.882 10.382 1.366 1.00 89.12 86 LEU A C 1
ATOM 630 O O . LEU A 1 86 ? -5.344 10.163 0.287 1.00 89.12 86 LEU A O 1
ATOM 634 N N . ALA A 1 87 ? -6.921 11.213 1.495 1.00 81.56 87 ALA A N 1
ATOM 635 C CA . ALA A 1 87 ? -7.499 12.000 0.403 1.00 81.56 87 ALA A CA 1
ATOM 636 C C . ALA A 1 87 ? -6.875 13.400 0.228 1.00 81.56 87 ALA A C 1
ATOM 638 O O . ALA A 1 87 ? -7.128 14.034 -0.797 1.00 81.56 87 ALA A O 1
ATOM 639 N N . ALA A 1 88 ? -6.132 13.885 1.228 1.00 70.62 88 ALA A N 1
ATOM 640 C CA . ALA A 1 88 ? -5.390 15.148 1.202 1.00 70.62 88 ALA A CA 1
ATOM 641 C C . ALA A 1 88 ? -4.010 14.972 0.558 1.00 70.62 88 ALA A C 1
ATOM 643 O O . ALA A 1 88 ? -3.601 15.900 -0.175 1.00 70.62 88 ALA A O 1
#

Secondary structure (DSSP, 8-state):
-HHHHHHHHHHHHHHHHHHHHHHHHHHHHT-HHHHHHHHHHHHHHHHHHHHHHHHHHHHHHHHHHHHHTT-HHHHHHHHHHHHHHHH-

InterPro domains:
  IPR002528 Multi antimicrobial extrusion protein [PF01554] (7-87)
  IPR051327 Multi Antimicrobial Extrusion Protein MepA [PTHR43823] (1-85)

Organism: Vibrio parahaemolyticus (NCBI:txid670)

Sequence (88 aa):
FWKYTIPTVAAMLVNGLYQIVDGIFIGRYVGADGLAGINVAWPIIG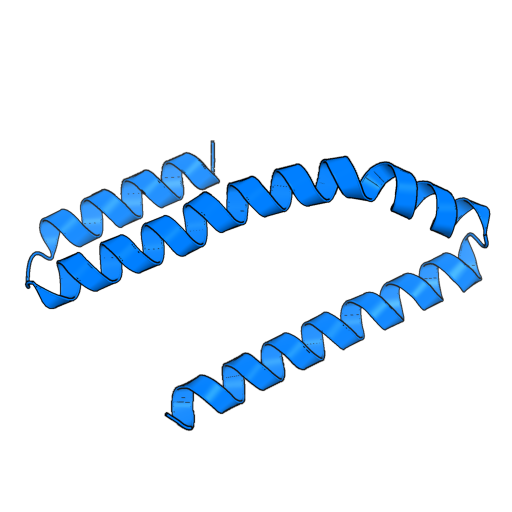SILGIGMMIGVGTGALTSIKQGENDHEGAKRILTTGLTLLAA

Solvent-accessible surface area (backbone atoms only — not comparable to full-atom values): 4722 Å² total; per-residue (Å²): 107,69,87,56,51,54,60,51,52,50,51,52,50,52,54,51,51,48,54,53,51,51,51,51,51,38,44,71,78,56,25,72,64,42,50,50,51,48,63,67,45,41,65,61,55,48,50,54,52,49,52,49,46,50,42,52,54,50,30,52,52,52,23,54,52,30,48,72,70,70,36,58,67,60,17,51,52,42,43,51,52,33,50,51,65,70,74,105

Mean predicted aligned error: 5.35 Å

Radius of gyration: 18.21 Å; Cα contacts (8 Å, |Δi|>4): 36; chains: 1; bounding box: 32×35×50 Å

pLDDT: mean 91.31, std 3.58, range [70.62, 96.5]